Protein AF-A0A945L0K5-F1 (afdb_monomer_lite)

Foldseek 3Di:
DALQVQLCLLVVLCVVLVHDLVRLCVQQVHDSVVNVCSNVSVDHDDPVCVVSSVVVRD

Sequence (58 aa):
MNLQDLGDRIRHRRKKSGLTQTDIANAVQVSPQAVSKWERGENAPDISLLPDLAQLLG

Structure (mmCIF, N/CA/C/O backbone):
data_AF-A0A945L0K5-F1
#
_entry.id   AF-A0A945L0K5-F1
#
loop_
_atom_site.group_PDB
_atom_site.id
_atom_site.type_symbol
_atom_site.label_atom_id
_atom_site.label_alt_id
_atom_site.label_comp_id
_atom_site.label_asym_id
_atom_site.label_entity_id
_atom_site.label_seq_id
_atom_site.pdbx_PDB_ins_code
_atom_site.Cartn_x
_atom_site.Cartn_y
_atom_site.Cartn_z
_atom_site.occupancy
_atom_site.B_iso_or_equiv
_atom_site.auth_seq_id
_atom_site.auth_comp_id
_atom_site.auth_asym_id
_atom_site.auth_atom_id
_atom_site.pdbx_PDB_model_num
ATOM 1 N N . MET A 1 1 ? 4.000 -5.759 -16.981 1.00 62.22 1 MET A N 1
ATOM 2 C CA . MET A 1 1 ? 3.554 -5.202 -15.694 1.00 62.22 1 MET A CA 1
ATOM 3 C C . MET A 1 1 ? 4.410 -3.986 -15.424 1.00 62.22 1 MET A C 1
ATOM 5 O O . MET A 1 1 ? 5.610 -4.140 -15.234 1.00 62.22 1 MET A O 1
ATOM 9 N N . ASN A 1 2 ? 3.834 -2.798 -15.545 1.00 89.88 2 ASN A N 1
ATOM 10 C CA . ASN A 1 2 ? 4.500 -1.551 -15.168 1.00 89.88 2 ASN A CA 1
ATOM 11 C C . ASN A 1 2 ? 4.078 -1.155 -13.734 1.00 89.88 2 ASN A C 1
ATOM 13 O O . ASN A 1 2 ? 3.274 -1.845 -13.102 1.00 89.88 2 ASN A O 1
ATOM 17 N N . LEU A 1 3 ? 4.633 -0.064 -13.199 1.00 92.81 3 LEU A N 1
ATOM 18 C CA . LEU A 1 3 ? 4.279 0.415 -11.855 1.00 92.81 3 LEU A CA 1
ATOM 19 C C . LEU A 1 3 ? 2.798 0.812 -11.742 1.00 92.81 3 LEU A C 1
ATOM 21 O O . LEU A 1 3 ? 2.219 0.678 -10.667 1.00 92.81 3 LEU A O 1
ATOM 25 N N . GLN A 1 4 ? 2.179 1.231 -12.849 1.00 95.50 4 GLN A N 1
ATOM 26 C CA . GLN A 1 4 ? 0.755 1.557 -12.904 1.00 95.50 4 GLN A CA 1
ATOM 27 C C . GLN A 1 4 ? -0.106 0.313 -12.640 1.00 95.50 4 GLN A C 1
ATOM 29 O O . GLN A 1 4 ? -0.945 0.331 -11.743 1.00 95.50 4 GLN A O 1
ATOM 34 N N . ASP A 1 5 ? 0.177 -0.795 -13.333 1.00 96.19 5 ASP A N 1
ATOM 35 C CA . ASP A 1 5 ? -0.525 -2.071 -13.153 1.00 96.19 5 ASP A CA 1
ATOM 36 C C . ASP A 1 5 ? -0.412 -2.575 -11.704 1.00 96.19 5 ASP A C 1
ATOM 38 O O . ASP A 1 5 ? -1.363 -3.120 -11.139 1.00 96.19 5 ASP A O 1
ATOM 42 N N . LEU A 1 6 ? 0.766 -2.416 -11.087 1.00 94.81 6 LEU A N 1
ATOM 43 C CA . LEU A 1 6 ? 0.992 -2.793 -9.692 1.00 94.81 6 LEU A CA 1
ATOM 44 C C . LEU A 1 6 ? 0.170 -1.915 -8.739 1.00 94.81 6 LEU A C 1
ATOM 46 O O . LEU A 1 6 ? -0.521 -2.445 -7.865 1.00 94.81 6 LEU A O 1
ATOM 50 N N . GLY A 1 7 ? 0.221 -0.596 -8.925 1.00 96.94 7 GLY A N 1
ATOM 51 C CA . GLY A 1 7 ? -0.525 0.363 -8.116 1.00 96.94 7 GLY A CA 1
ATOM 52 C C . GLY A 1 7 ? -2.032 0.144 -8.180 1.00 96.94 7 GLY A C 1
ATOM 53 O O . GLY A 1 7 ? -2.699 0.113 -7.142 1.00 96.94 7 GLY A O 1
ATOM 54 N N . ASP A 1 8 ? -2.558 -0.120 -9.376 1.00 97.62 8 ASP A N 1
ATOM 55 C CA . ASP A 1 8 ? -3.973 -0.416 -9.584 1.00 97.62 8 ASP A CA 1
ATOM 56 C C . ASP A 1 8 ? -4.385 -1.727 -8.905 1.00 97.62 8 ASP A C 1
ATOM 58 O O . ASP A 1 8 ? -5.446 -1.789 -8.275 1.00 97.62 8 ASP A O 1
ATOM 62 N N . ARG A 1 9 ? -3.535 -2.764 -8.944 1.00 96.50 9 ARG A N 1
ATOM 63 C CA . ARG A 1 9 ? -3.783 -4.027 -8.226 1.00 96.50 9 ARG A CA 1
ATOM 64 C C . ARG A 1 9 ? -3.813 -3.827 -6.714 1.00 96.50 9 ARG A C 1
ATOM 66 O O . ARG A 1 9 ? -4.753 -4.307 -6.078 1.00 96.50 9 ARG A O 1
ATOM 73 N N . ILE A 1 10 ? -2.839 -3.108 -6.151 1.00 97.12 10 ILE A N 1
ATOM 74 C CA . ILE A 1 10 ? -2.795 -2.791 -4.714 1.00 97.12 10 ILE A CA 1
ATOM 75 C C . ILE A 1 10 ? -4.064 -2.034 -4.319 1.00 97.12 10 ILE A C 1
ATOM 77 O O . ILE A 1 10 ? -4.790 -2.463 -3.420 1.00 97.12 10 ILE A O 1
ATOM 81 N N . ARG A 1 11 ? -4.398 -0.968 -5.053 1.00 98.06 11 ARG A N 1
ATOM 82 C CA . ARG A 1 11 ? -5.572 -0.133 -4.785 1.00 98.06 11 ARG A CA 1
ATOM 83 C C . ARG A 1 11 ? -6.878 -0.910 -4.878 1.00 98.06 11 ARG A C 1
ATOM 85 O O . ARG A 1 11 ? -7.760 -0.739 -4.034 1.00 98.06 11 ARG A O 1
ATOM 92 N N . HIS A 1 12 ? -7.024 -1.737 -5.910 1.00 98.00 12 HIS A N 1
ATOM 93 C CA . HIS A 1 12 ? -8.212 -2.557 -6.115 1.00 98.00 12 HIS A CA 1
ATOM 94 C C . HIS A 1 12 ? -8.405 -3.536 -4.956 1.00 98.00 12 HIS A C 1
ATOM 96 O O . HIS A 1 12 ? -9.488 -3.594 -4.373 1.00 98.00 12 HIS A O 1
ATOM 102 N N . ARG A 1 13 ? -7.349 -4.268 -4.586 1.00 97.69 13 ARG A N 1
ATOM 103 C CA . ARG A 1 13 ? -7.403 -5.243 -3.494 1.00 97.69 13 ARG A CA 1
ATOM 104 C C . ARG A 1 13 ? -7.643 -4.588 -2.147 1.00 97.69 13 ARG A C 1
ATOM 106 O O . ARG A 1 13 ? -8.542 -5.016 -1.434 1.00 97.69 13 ARG A O 1
ATOM 113 N N . ARG A 1 14 ? -6.958 -3.482 -1.858 1.00 97.81 14 ARG A N 1
ATOM 114 C CA . ARG A 1 14 ? -7.183 -2.697 -0.643 1.00 97.81 14 ARG A CA 1
ATOM 115 C C . ARG A 1 14 ? -8.654 -2.317 -0.479 1.00 97.81 14 ARG A C 1
ATOM 117 O O . ARG A 1 14 ? -9.241 -2.550 0.573 1.00 97.81 14 ARG A O 1
ATOM 124 N N . LYS A 1 15 ? -9.252 -1.740 -1.529 1.00 97.88 15 LYS A N 1
ATOM 125 C CA . LYS A 1 15 ? -10.669 -1.347 -1.526 1.00 97.88 15 LYS A CA 1
ATOM 126 C C . LYS A 1 15 ? -11.595 -2.550 -1.368 1.00 97.88 15 LYS A C 1
ATOM 128 O O . LYS A 1 15 ? -12.572 -2.453 -0.635 1.00 97.88 15 LYS A O 1
ATOM 133 N N . LYS A 1 16 ? -11.290 -3.668 -2.033 1.00 97.81 16 LYS A N 1
ATOM 134 C CA . LYS A 1 16 ? -12.059 -4.913 -1.917 1.00 97.81 16 LYS A CA 1
ATOM 135 C C . LYS A 1 16 ? -12.050 -5.462 -0.485 1.00 97.81 16 LYS A C 1
ATOM 137 O O . LYS A 1 16 ? -13.071 -5.969 -0.039 1.00 97.81 16 LYS A O 1
ATOM 142 N N . SER A 1 17 ? -10.939 -5.302 0.230 1.00 96.50 17 SER A N 1
ATOM 143 C CA . SER A 1 17 ? -10.794 -5.692 1.637 1.00 96.50 17 SER A CA 1
ATOM 144 C C . SER A 1 17 ? -11.306 -4.638 2.633 1.00 96.50 17 SER A C 1
ATOM 146 O O . SER A 1 17 ? -11.170 -4.832 3.835 1.00 96.50 17 SER A O 1
ATOM 148 N N . GLY A 1 18 ? -11.872 -3.514 2.170 1.00 97.69 18 GLY A N 1
ATOM 149 C CA . GLY A 1 18 ? -12.370 -2.442 3.045 1.00 97.69 18 GLY A CA 1
ATOM 150 C C . GLY A 1 18 ? -11.279 -1.662 3.790 1.00 97.69 18 GLY A C 1
ATOM 151 O O . GLY A 1 18 ? -11.586 -0.946 4.737 1.00 97.69 18 GLY A O 1
ATOM 152 N N . LEU A 1 19 ? -10.018 -1.783 3.366 1.00 98.00 19 LEU A N 1
ATOM 153 C CA . LEU A 1 19 ? -8.867 -1.189 4.044 1.00 98.00 19 LEU A CA 1
ATOM 154 C C . LEU A 1 19 ? -8.603 0.254 3.580 1.00 98.00 19 LEU A C 1
ATOM 156 O O . LEU A 1 19 ? -8.794 0.631 2.415 1.00 98.00 19 LEU A O 1
ATOM 160 N N . THR A 1 20 ? -8.083 1.076 4.481 1.00 98.38 20 THR A N 1
ATOM 161 C CA . THR A 1 20 ? -7.515 2.395 4.183 1.00 98.38 20 THR A CA 1
ATOM 162 C C . THR A 1 20 ? -6.034 2.283 3.811 1.00 98.38 20 THR A C 1
ATOM 164 O O . THR A 1 20 ? -5.393 1.253 4.020 1.00 98.38 20 THR A O 1
ATOM 167 N N . GLN A 1 21 ? -5.461 3.333 3.208 1.00 98.31 21 GLN A N 1
ATOM 168 C CA . GLN A 1 21 ? -4.014 3.358 2.932 1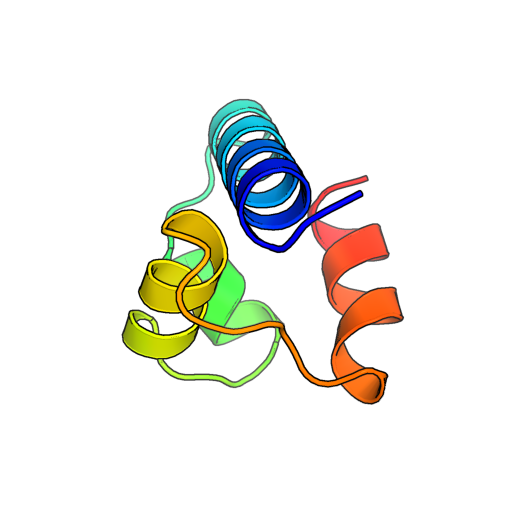.00 98.31 21 GLN A CA 1
ATOM 169 C C . GLN A 1 21 ? -3.203 3.278 4.235 1.00 98.31 21 GLN A C 1
ATOM 171 O O . GLN A 1 21 ? -2.151 2.647 4.261 1.00 98.31 21 GLN A O 1
ATOM 176 N N . THR A 1 22 ? -3.721 3.869 5.315 1.00 98.38 22 THR A N 1
ATOM 177 C CA . THR A 1 22 ? -3.135 3.806 6.657 1.00 98.38 22 THR A CA 1
ATOM 178 C C . THR A 1 22 ? -3.131 2.387 7.215 1.00 98.38 22 THR A C 1
ATOM 180 O O . THR A 1 22 ? -2.143 1.997 7.824 1.00 98.38 22 THR A O 1
ATOM 183 N N . ASP A 1 23 ? -4.170 1.588 6.961 1.00 98.19 23 ASP A N 1
ATOM 184 C CA . ASP A 1 23 ? -4.217 0.199 7.441 1.00 98.19 23 ASP A CA 1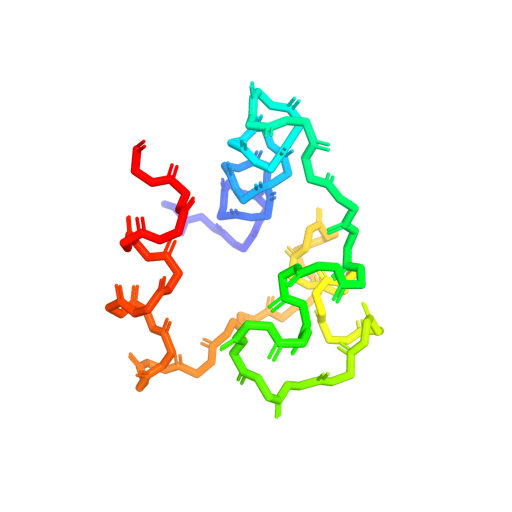
ATOM 185 C C . ASP A 1 23 ? -3.120 -0.655 6.802 1.00 98.19 23 ASP A C 1
ATOM 187 O O . ASP A 1 23 ? -2.419 -1.378 7.507 1.00 98.19 23 ASP A O 1
ATOM 191 N N . ILE A 1 24 ? -2.901 -0.513 5.486 1.00 98.12 24 ILE A N 1
ATOM 192 C CA . ILE A 1 24 ? -1.759 -1.155 4.816 1.00 98.12 24 ILE A CA 1
ATOM 193 C C . ILE A 1 24 ? -0.448 -0.656 5.413 1.00 98.12 24 ILE A C 1
ATOM 195 O O . ILE A 1 24 ? 0.430 -1.455 5.721 1.00 98.12 24 ILE A O 1
ATOM 199 N N . ALA A 1 25 ? -0.312 0.661 5.571 1.00 98.06 25 ALA A N 1
ATOM 200 C CA . ALA A 1 25 ? 0.922 1.273 6.039 1.00 98.06 25 ALA A CA 1
ATOM 201 C C . ALA A 1 25 ? 1.315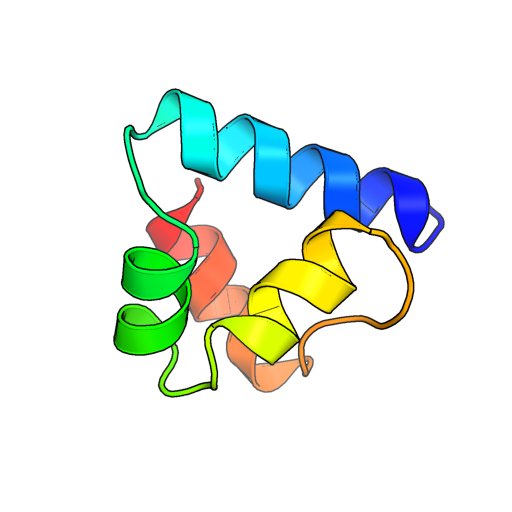 0.770 7.433 1.00 98.06 25 ALA A C 1
ATOM 203 O O . ALA A 1 25 ? 2.464 0.396 7.654 1.00 98.06 25 ALA A O 1
ATOM 204 N N . ASN A 1 26 ? 0.340 0.676 8.336 1.00 98.00 26 ASN A N 1
ATOM 205 C CA . ASN A 1 26 ? 0.519 0.122 9.671 1.00 98.00 26 ASN A CA 1
ATOM 206 C C . ASN A 1 26 ? 0.855 -1.374 9.623 1.00 98.00 26 ASN A C 1
ATOM 208 O O . ASN A 1 26 ? 1.719 -1.823 10.370 1.00 98.00 26 ASN A O 1
ATOM 212 N N . ALA A 1 27 ? 0.215 -2.146 8.742 1.00 96.81 27 ALA A N 1
ATOM 213 C CA . ALA A 1 27 ? 0.470 -3.580 8.626 1.00 96.81 27 ALA A CA 1
ATOM 214 C C . ALA A 1 27 ? 1.905 -3.893 8.172 1.00 96.81 27 ALA A C 1
ATOM 216 O O . ALA A 1 27 ? 2.512 -4.821 8.695 1.00 96.81 27 ALA A O 1
ATOM 217 N N . VAL A 1 28 ? 2.460 -3.099 7.249 1.00 96.50 28 VAL A N 1
ATOM 218 C CA . VAL A 1 28 ? 3.809 -3.322 6.690 1.00 96.50 28 VAL A CA 1
ATOM 219 C C . VAL A 1 28 ? 4.857 -2.323 7.200 1.00 96.50 28 VAL A C 1
ATOM 221 O O . VAL A 1 28 ? 5.940 -2.214 6.635 1.00 96.50 28 VAL A O 1
ATOM 224 N N . GLN A 1 29 ? 4.536 -1.593 8.275 1.00 96.75 29 GLN A N 1
ATOM 225 C CA . GLN A 1 29 ? 5.425 -0.656 8.980 1.00 96.75 29 GLN A CA 1
ATOM 226 C C . GLN A 1 29 ? 6.072 0.408 8.070 1.00 96.75 29 GLN A C 1
ATOM 228 O O . GLN A 1 29 ? 7.260 0.716 8.169 1.00 96.75 29 GLN A O 1
ATOM 233 N N . VAL A 1 30 ? 5.269 1.010 7.191 1.00 97.50 30 VAL A N 1
ATOM 234 C CA . VAL A 1 30 ? 5.669 2.131 6.324 1.00 97.50 30 VAL A CA 1
ATOM 235 C C . VAL A 1 30 ? 4.793 3.357 6.566 1.00 97.50 30 VAL A C 1
ATOM 237 O O . VAL A 1 30 ? 3.812 3.321 7.304 1.00 97.50 30 VAL A O 1
ATOM 240 N N . SER A 1 31 ? 5.116 4.472 5.911 1.00 98.06 31 SER A N 1
ATOM 241 C CA . SER A 1 31 ? 4.253 5.651 5.934 1.00 98.06 31 SER A CA 1
ATOM 242 C C . SER A 1 31 ? 3.037 5.483 5.003 1.00 98.06 31 SER A C 1
ATOM 244 O O . SER A 1 31 ? 3.167 4.909 3.916 1.00 98.06 31 SER A O 1
ATOM 246 N N . PRO A 1 32 ? 1.855 6.037 5.340 1.00 97.69 32 PRO A N 1
ATOM 247 C CA . PRO A 1 32 ? 0.704 6.051 4.429 1.00 97.69 32 PRO A CA 1
ATOM 248 C C . PRO A 1 32 ? 1.016 6.704 3.076 1.00 97.69 32 PRO A C 1
ATOM 250 O O . PRO A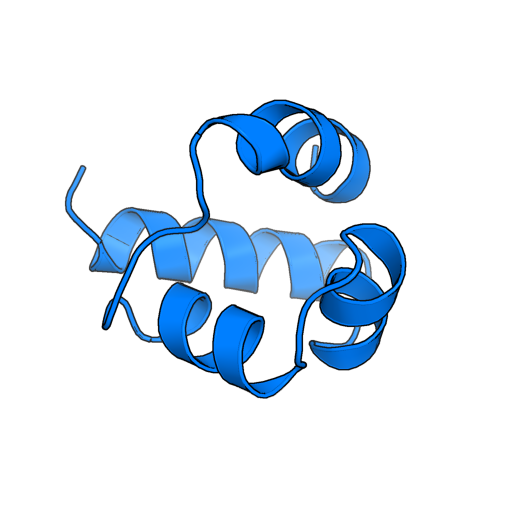 1 32 ? 0.467 6.320 2.045 1.00 97.69 32 PRO A O 1
ATOM 253 N N . GLN A 1 33 ? 1.949 7.661 3.055 1.00 98.19 33 GLN A N 1
ATOM 254 C CA . GLN A 1 33 ? 2.445 8.292 1.837 1.00 98.19 33 GLN A CA 1
ATOM 255 C C . GLN A 1 33 ? 3.167 7.291 0.927 1.00 98.19 33 GLN A C 1
ATOM 257 O O . GLN A 1 33 ? 3.019 7.402 -0.288 1.00 98.19 33 GLN A O 1
ATOM 262 N N . ALA A 1 34 ? 3.905 6.317 1.473 1.00 98.12 34 ALA A N 1
ATOM 263 C CA . ALA A 1 34 ? 4.534 5.261 0.678 1.00 98.12 34 ALA A CA 1
ATOM 264 C C . ALA A 1 34 ? 3.474 4.424 -0.051 1.00 98.12 34 ALA A C 1
ATOM 266 O O . ALA A 1 34 ? 3.529 4.309 -1.272 1.00 98.12 34 ALA A O 1
ATOM 267 N N . VAL A 1 35 ? 2.440 3.972 0.667 1.00 98.12 35 VAL A N 1
ATOM 268 C CA . VAL A 1 35 ? 1.295 3.252 0.078 1.00 98.12 35 VAL A CA 1
ATOM 269 C C . VAL A 1 35 ? 0.613 4.091 -1.002 1.00 98.12 35 VAL A C 1
ATOM 271 O O . VAL A 1 35 ? 0.293 3.601 -2.082 1.00 98.12 35 VAL A O 1
ATOM 274 N N . SER A 1 36 ? 0.439 5.387 -0.745 1.00 98.25 36 SER A N 1
ATOM 275 C CA . SER A 1 36 ? -0.140 6.325 -1.704 1.00 98.25 36 SER A CA 1
ATOM 276 C C . SER A 1 36 ? 0.674 6.423 -3.003 1.00 98.25 36 SER A C 1
ATOM 278 O O . SER A 1 36 ? 0.091 6.477 -4.084 1.00 98.25 36 SER A O 1
ATOM 280 N N . LYS A 1 37 ? 2.011 6.427 -2.913 1.00 98.31 37 LYS A N 1
ATOM 281 C CA . LYS A 1 37 ? 2.911 6.440 -4.078 1.00 98.31 37 LYS A CA 1
ATOM 282 C C . LYS A 1 37 ? 2.874 5.122 -4.852 1.00 98.31 37 LYS A C 1
ATOM 284 O O . LYS A 1 37 ? 2.837 5.166 -6.081 1.00 98.31 37 LYS A O 1
ATOM 289 N N . TRP A 1 38 ? 2.778 3.985 -4.156 1.00 97.75 38 TRP A N 1
ATOM 290 C CA . TRP A 1 38 ? 2.579 2.677 -4.790 1.00 97.75 38 TRP A CA 1
ATOM 291 C C . TRP A 1 38 ? 1.286 2.657 -5.603 1.00 97.75 38 TRP A C 1
ATOM 293 O O . TRP A 1 38 ? 1.304 2.309 -6.776 1.00 97.75 38 TRP A O 1
ATOM 303 N N . GLU A 1 39 ? 0.175 3.114 -5.018 1.00 97.88 39 GLU A N 1
ATOM 304 C CA . GLU A 1 39 ? -1.132 3.158 -5.692 1.00 97.88 39 GLU A CA 1
ATOM 305 C C . GLU A 1 39 ? -1.208 4.143 -6.864 1.00 97.88 39 GLU A C 1
ATOM 307 O O . GLU A 1 39 ? -2.112 4.030 -7.690 1.00 97.88 39 GLU A O 1
ATOM 312 N N . ARG A 1 40 ? -0.294 5.117 -6.937 1.00 98.06 40 ARG A N 1
ATOM 313 C CA . ARG A 1 40 ? -0.169 6.050 -8.068 1.00 98.06 40 ARG A CA 1
ATOM 314 C C . ARG A 1 40 ? 0.882 5.625 -9.095 1.00 98.06 40 ARG A C 1
ATOM 316 O O . ARG A 1 40 ? 1.074 6.343 -10.068 1.00 98.06 40 ARG A O 1
ATOM 323 N N . GLY A 1 41 ? 1.562 4.496 -8.887 1.00 96.81 41 GLY A N 1
ATOM 324 C CA . GLY A 1 41 ? 2.610 4.012 -9.786 1.00 96.81 41 GLY A CA 1
ATOM 325 C C . GLY A 1 41 ? 3.890 4.859 -9.782 1.00 96.81 41 GLY A C 1
ATOM 326 O O . GLY A 1 41 ? 4.692 4.745 -10.703 1.00 96.81 41 GLY A O 1
ATOM 327 N N . GLU A 1 42 ? 4.102 5.702 -8.765 1.00 96.94 42 GLU A N 1
ATOM 328 C CA . GLU A 1 42 ? 5.298 6.555 -8.655 1.00 96.94 42 GLU A CA 1
ATOM 329 C C . GLU A 1 42 ? 6.539 5.759 -8.225 1.00 96.94 42 GLU A C 1
ATOM 331 O O . GLU A 1 42 ? 7.662 6.092 -8.599 1.00 96.94 42 GLU A O 1
ATOM 336 N N . ASN A 1 43 ? 6.348 4.712 -7.421 1.00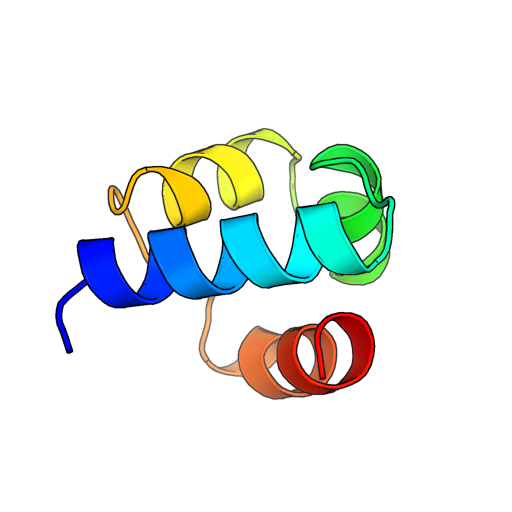 95.94 43 ASN A N 1
ATOM 337 C CA . ASN A 1 43 ? 7.386 3.777 -6.998 1.00 95.94 43 ASN A CA 1
ATOM 338 C C . ASN A 1 43 ? 6.775 2.411 -6.640 1.00 95.94 43 ASN A C 1
ATOM 340 O O . ASN A 1 43 ? 5.557 2.243 -6.620 1.00 95.94 43 ASN A O 1
ATOM 344 N N . ALA A 1 44 ? 7.632 1.430 -6.355 1.00 95.25 44 ALA A N 1
ATOM 345 C CA . ALA A 1 44 ? 7.225 0.107 -5.892 1.00 95.25 44 ALA A CA 1
ATOM 346 C C . ALA A 1 44 ? 7.504 -0.071 -4.387 1.00 95.25 44 ALA A C 1
ATOM 348 O O . ALA A 1 44 ? 8.400 0.591 -3.851 1.00 95.25 44 ALA A O 1
ATOM 349 N N . PRO A 1 45 ? 6.763 -0.960 -3.701 1.00 96.06 45 PRO A N 1
ATOM 350 C CA . PRO A 1 45 ? 7.182 -1.488 -2.408 1.00 96.06 45 PRO A CA 1
ATOM 351 C C . PRO A 1 45 ? 8.513 -2.236 -2.536 1.00 96.06 45 PRO A C 1
ATOM 353 O O . PRO A 1 45 ? 8.829 -2.788 -3.592 1.00 96.06 45 PRO A O 1
ATOM 356 N N . ASP A 1 46 ? 9.281 -2.259 -1.448 1.00 96.38 46 ASP A N 1
ATOM 357 C CA . ASP A 1 46 ? 10.488 -3.079 -1.364 1.00 96.38 46 ASP A CA 1
ATOM 358 C C . ASP A 1 46 ? 10.135 -4.565 -1.543 1.00 96.38 46 ASP A C 1
ATOM 360 O O . ASP A 1 46 ? 9.056 -5.0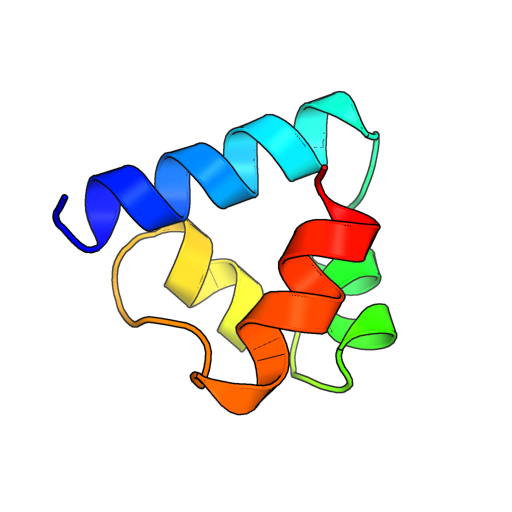13 -1.144 1.00 96.38 46 ASP A O 1
ATOM 364 N N . ILE A 1 47 ? 11.047 -5.335 -2.141 1.00 95.06 47 ILE A N 1
ATOM 365 C CA . ILE A 1 47 ? 10.845 -6.764 -2.393 1.00 95.06 47 ILE A CA 1
ATOM 366 C C . ILE A 1 47 ? 10.549 -7.544 -1.104 1.00 95.06 47 ILE A C 1
ATOM 368 O O . ILE A 1 47 ? 9.760 -8.488 -1.126 1.00 95.06 47 ILE A O 1
ATOM 372 N N . SER A 1 48 ? 11.122 -7.109 0.020 1.00 96.56 48 SER A N 1
ATOM 373 C CA . SER A 1 48 ? 10.889 -7.678 1.349 1.00 96.56 48 SER A CA 1
ATOM 374 C C . SER A 1 48 ? 9.452 -7.507 1.851 1.00 96.56 48 SER A C 1
ATOM 376 O O . SER A 1 48 ? 9.000 -8.331 2.636 1.00 96.56 48 SER A O 1
ATOM 378 N N . LEU A 1 49 ? 8.713 -6.503 1.363 1.00 96.38 49 LEU A N 1
ATOM 379 C CA . LEU A 1 49 ? 7.324 -6.232 1.756 1.00 96.38 49 LEU A CA 1
ATOM 380 C C . LEU A 1 49 ? 6.305 -7.003 0.908 1.00 96.38 49 LEU A C 1
ATOM 382 O O . LEU A 1 49 ? 5.119 -7.034 1.235 1.00 96.38 49 LEU A O 1
ATOM 386 N N . LEU A 1 50 ? 6.731 -7.599 -0.211 1.00 94.44 50 LEU A N 1
ATOM 387 C CA . LEU A 1 50 ? 5.819 -8.292 -1.122 1.00 94.44 50 LEU A CA 1
ATOM 388 C C . LEU A 1 50 ? 5.092 -9.485 -0.478 1.00 94.44 50 LEU A C 1
ATOM 390 O O . LEU A 1 50 ? 3.900 -9.624 -0.760 1.00 94.44 50 LEU A O 1
ATOM 394 N N . PRO A 1 51 ? 5.724 -10.327 0.369 1.00 95.94 51 PRO A N 1
ATOM 395 C CA . PRO A 1 51 ? 5.021 -11.410 1.057 1.00 95.94 51 PRO A CA 1
ATOM 396 C C . PRO A 1 51 ? 3.909 -10.897 1.978 1.00 95.94 51 PRO A C 1
ATOM 398 O O . PRO A 1 51 ? 2.783 -11.385 1.900 1.00 95.94 51 PRO A O 1
ATOM 401 N N . ASP A 1 52 ? 4.191 -9.863 2.772 1.00 96.00 52 ASP A N 1
ATOM 402 C CA . ASP A 1 52 ? 3.229 -9.287 3.718 1.00 96.00 52 ASP A CA 1
ATOM 403 C C . ASP A 1 52 ? 2.066 -8.611 2.983 1.00 96.00 52 ASP A C 1
ATOM 405 O O . ASP A 1 52 ? 0.897 -8.801 3.322 1.00 96.00 52 ASP A O 1
ATOM 409 N N . LEU A 1 53 ? 2.369 -7.875 1.908 1.00 96.00 53 LEU A N 1
ATOM 410 C CA . LEU A 1 53 ? 1.350 -7.293 1.036 1.00 96.00 53 LEU A CA 1
ATOM 411 C C . LEU A 1 53 ? 0.498 -8.372 0.364 1.00 96.00 53 LEU A C 1
ATOM 413 O O . LEU A 1 53 ? -0.714 -8.203 0.256 1.00 96.00 53 LEU A O 1
ATOM 417 N N . ALA A 1 54 ? 1.100 -9.476 -0.079 1.00 95.00 54 ALA A N 1
ATOM 418 C CA . ALA A 1 54 ? 0.367 -10.587 -0.677 1.00 95.00 54 ALA A CA 1
ATOM 419 C C . ALA A 1 54 ? -0.542 -11.285 0.343 1.00 95.00 54 ALA A C 1
ATOM 421 O O . ALA A 1 54 ? -1.663 -11.646 -0.002 1.00 95.00 54 ALA A O 1
ATOM 422 N N . GLN A 1 55 ? -0.100 -11.428 1.594 1.00 95.75 55 GLN A N 1
ATOM 423 C CA . GLN A 1 55 ? -0.920 -11.975 2.672 1.00 95.75 55 GLN A CA 1
ATOM 424 C C . GLN A 1 55 ? -2.084 -11.043 3.039 1.00 95.75 55 GLN A C 1
ATOM 426 O O . GLN A 1 55 ? -3.200 -11.510 3.256 1.00 95.75 55 GLN A O 1
ATOM 431 N N . LEU A 1 56 ? -1.843 -9.730 3.082 1.00 95.56 56 LEU A N 1
ATOM 432 C CA . LEU A 1 56 ? -2.850 -8.731 3.446 1.00 95.56 56 LEU A CA 1
ATOM 433 C C . LEU A 1 56 ? -3.890 -8.486 2.337 1.00 95.56 56 LEU A C 1
ATOM 435 O O . LEU A 1 56 ? -5.050 -8.191 2.624 1.00 95.56 56 LEU A O 1
ATOM 439 N N . LEU A 1 57 ? -3.470 -8.554 1.070 1.00 94.75 57 LEU A N 1
ATOM 440 C CA . LEU A 1 57 ? -4.264 -8.157 -0.103 1.00 94.75 57 LEU A CA 1
ATOM 441 C C . LEU A 1 57 ? -4.724 -9.336 -0.983 1.00 94.75 57 LEU A C 1
ATOM 443 O O . LEU A 1 57 ? -5.373 -9.097 -2.011 1.00 94.75 57 LEU A O 1
ATOM 447 N N . GLY A 1 58 ? -4.355 -10.569 -0.615 1.00 83.19 58 GLY A N 1
ATOM 448 C CA . GLY A 1 58 ? -4.652 -11.825 -1.325 1.00 83.19 58 GLY A CA 1
ATOM 449 C C . GLY A 1 58 ? -6.124 -12.037 -1.651 1.00 83.19 58 GLY A C 1
ATOM 450 O O . GLY A 1 58 ? -6.975 -11.836 -0.763 1.00 83.19 58 GLY A O 1
#

pLDDT: mean 95.97, std 5.05, range [62.22, 98.38]

Radius of gyration: 9.92 Å; chains: 1; bounding box: 23×20×25 Å

Secondary structure (DSSP, 8-state):
--HHHHHHHHHHHHHHTT--HHHHHHHTTS-HHHHHHHHTTSS---GGGHHHHHHHH-